Protein AF-A0A0H3ZT57-F1 (afdb_monomer)

pLDDT: mean 95.02, std 6.16, range [55.62, 97.75]

Radius of gyration: 11.73 Å; Cα contacts (8 Å, |Δi|>4): 69; chains: 1; bounding box: 24×22×35 Å

Mean predicted aligned error: 2.69 Å

Secondary structure (DSSP, 8-state):
--HHHHHHHHH-TTHHHHHHHHHTS-HHHHHHHHTTSSPPPHHHHHHHHHHTTT-S-HHHHHHHHHHHHHHHH-

Foldseek 3Di:
DALLVLQCVPQNDVSLVVVCVQLVHDSVVSVCLNVLVDQDDPVSVVSCCVSSVNPHDNVVSVVVSVVVVVVVVD

Nearest PDB structures (foldseek):
  8co2-assembly1_A  TM=7.966E-01  e=4.761E-01  Escherichia coli O157
  8c7k-assembly1_A  TM=6.392E-01  e=6.367E-01  Escherichia coli O157:H7
  3eus-assembly1_B  TM=6.169E-01  e=2.159E+00  Ruegeria pomeroyi
  3eus-assembly1_A  TM=5.620E-01  e=3.438E+00  Ruegeria pomeroyi

Sequence (74 aa):
MIFSDWIEAEFGHRGRVKAARFLGVSYKTVTSWAKLRRFPRLREQELITLKSKGVVNIDQWRRAYLDNQAAVTE

Solvent-accessible surface area (backbone atoms only — not comparable to full-atom values): 4151 Å² total; per-residue (Å²): 89,33,64,47,57,49,36,45,73,76,52,38,89,72,11,58,61,54,47,12,63,75,70,73,47,54,53,69,56,45,50,30,45,52,65,44,74,43,81,75,54,69,72,53,47,53,50,48,29,61,76,50,72,57,57,46,34,64,68,64,33,50,49,55,30,51,55,50,52,54,68,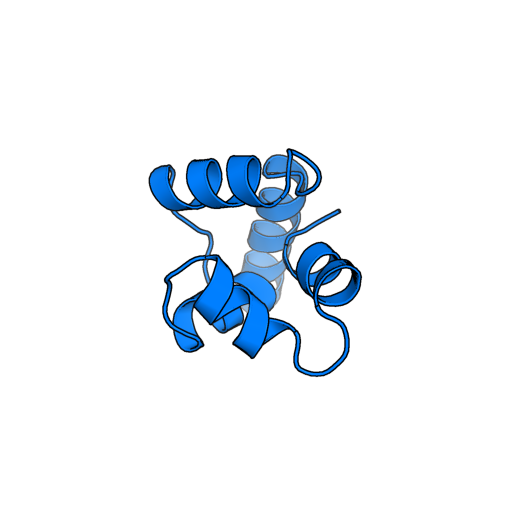71,73,110

Structure (mmCIF, N/CA/C/O backbone):
data_AF-A0A0H3ZT57-F1
#
_entry.id   AF-A0A0H3ZT57-F1
#
loop_
_atom_site.group_PDB
_atom_site.id
_atom_site.type_symbol
_atom_site.label_atom_id
_atom_site.label_alt_id
_atom_site.label_comp_id
_atom_site.label_asym_id
_atom_site.label_entity_id
_atom_site.label_seq_id
_atom_site.pdbx_PDB_ins_code
_atom_site.Cartn_x
_atom_site.Cartn_y
_atom_site.Cartn_z
_atom_site.occupancy
_atom_site.B_iso_or_equiv
_atom_site.auth_seq_id
_atom_site.auth_comp_id
_atom_site.auth_asym_id
_atom_site.auth_atom_id
_atom_site.pdbx_PDB_model_num
ATOM 1 N N . MET A 1 1 ? 6.112 -8.536 2.777 1.00 93.25 1 MET A N 1
ATOM 2 C CA . MET A 1 1 ? 4.960 -8.615 1.854 1.00 93.25 1 MET A CA 1
ATOM 3 C C . MET A 1 1 ? 4.733 -7.255 1.229 1.00 93.25 1 MET A C 1
ATOM 5 O O . MET A 1 1 ? 5.069 -6.251 1.859 1.00 93.25 1 MET A O 1
ATOM 9 N N . ILE A 1 2 ? 4.201 -7.217 0.009 1.00 96.00 2 ILE A N 1
ATOM 10 C CA . ILE A 1 2 ? 3.894 -5.951 -0.665 1.00 96.00 2 ILE A CA 1
ATOM 11 C C . ILE A 1 2 ? 2.440 -5.537 -0.401 1.00 96.00 2 ILE A C 1
ATOM 13 O O . ILE A 1 2 ? 1.655 -6.276 0.194 1.00 96.00 2 ILE A O 1
ATOM 17 N N . PHE A 1 3 ? 2.067 -4.333 -0.829 1.00 97.31 3 PHE A N 1
ATOM 18 C CA . PHE A 1 3 ? 0.765 -3.735 -0.521 1.00 97.31 3 PHE A CA 1
ATOM 19 C C . PHE A 1 3 ? -0.446 -4.562 -0.979 1.00 97.31 3 PHE A C 1
ATOM 21 O O . PHE A 1 3 ? -1.459 -4.590 -0.284 1.00 97.31 3 PHE A O 1
ATOM 28 N N . SER A 1 4 ? -0.364 -5.236 -2.132 1.00 96.56 4 SER A N 1
ATOM 29 C CA . SER A 1 4 ? -1.449 -6.095 -2.630 1.00 96.56 4 SER A CA 1
ATOM 30 C C . SER A 1 4 ? -1.724 -7.277 -1.707 1.00 96.56 4 SER A C 1
ATOM 32 O O . SER A 1 4 ? -2.887 -7.571 -1.440 1.00 96.56 4 SER A O 1
ATOM 34 N N . ASP A 1 5 ? -0.667 -7.908 -1.201 1.00 96.75 5 ASP A N 1
ATOM 35 C CA . ASP A 1 5 ? -0.759 -9.092 -0.345 1.00 96.75 5 ASP A CA 1
ATOM 36 C C . ASP A 1 5 ? -1.347 -8.713 1.011 1.00 96.75 5 ASP A C 1
ATOM 38 O O . ASP A 1 5 ? -2.224 -9.398 1.529 1.00 96.75 5 ASP A O 1
ATOM 42 N N . TRP A 1 6 ? -0.913 -7.571 1.552 1.00 97.44 6 TRP A N 1
ATOM 43 C CA . TRP A 1 6 ? -1.468 -7.025 2.785 1.00 97.44 6 TRP A CA 1
ATOM 44 C C . TRP A 1 6 ? -2.966 -6.730 2.654 1.00 97.44 6 TRP A C 1
ATOM 46 O O . TRP A 1 6 ? -3.728 -7.050 3.561 1.00 97.44 6 TRP A O 1
ATOM 56 N N . ILE A 1 7 ? -3.415 -6.174 1.521 1.00 97.12 7 ILE A N 1
ATOM 57 C CA . ILE A 1 7 ? -4.848 -5.933 1.294 1.00 97.12 7 ILE A CA 1
ATOM 58 C C . ILE A 1 7 ? -5.644 -7.238 1.326 1.00 97.12 7 ILE A C 1
ATOM 60 O O . ILE A 1 7 ? -6.735 -7.262 1.897 1.00 97.12 7 ILE A O 1
ATOM 64 N N . GLU A 1 8 ? -5.137 -8.289 0.683 1.00 96.00 8 GLU A N 1
ATOM 65 C CA . GLU A 1 8 ? -5.823 -9.580 0.654 1.00 96.00 8 GLU A CA 1
ATOM 66 C C . GLU A 1 8 ? -5.863 -10.209 2.052 1.00 96.00 8 GLU A C 1
ATOM 68 O O . GLU A 1 8 ? -6.928 -10.632 2.495 1.00 96.00 8 GLU A O 1
ATOM 73 N N . ALA A 1 9 ? -4.742 -10.180 2.779 1.00 96.62 9 ALA A N 1
ATOM 74 C CA . ALA A 1 9 ? -4.639 -10.726 4.129 1.00 96.62 9 ALA A CA 1
ATOM 75 C C . ALA A 1 9 ? -5.535 -9.995 5.146 1.00 96.62 9 ALA A C 1
ATOM 77 O O . ALA A 1 9 ? -6.203 -10.638 5.950 1.00 96.62 9 ALA A O 1
ATOM 78 N N . GLU A 1 10 ? -5.574 -8.660 5.107 1.00 96.81 10 GLU A N 1
ATOM 79 C CA . GLU A 1 10 ? -6.300 -7.845 6.091 1.00 96.81 10 GLU A CA 1
ATOM 80 C C . GLU A 1 10 ? -7.804 -7.754 5.785 1.00 96.81 10 GLU A C 1
ATOM 82 O O . GLU A 1 10 ? -8.641 -7.745 6.687 1.00 96.81 10 GLU A O 1
ATOM 87 N N . PHE A 1 11 ? -8.180 -7.654 4.506 1.00 95.75 11 PHE A N 1
ATOM 88 C CA . PHE A 1 11 ? -9.546 -7.283 4.117 1.00 95.75 11 PHE A CA 1
ATOM 89 C C . PHE A 1 11 ? -10.309 -8.368 3.339 1.00 95.75 11 PHE A C 1
ATOM 91 O O . PHE A 1 11 ? -11.539 -8.240 3.187 1.00 95.75 11 PHE A O 1
ATOM 98 N N . GLY A 1 12 ? -9.614 -9.409 2.866 1.00 92.75 12 GLY A N 1
ATOM 99 C CA . GLY A 1 12 ? -10.158 -10.539 2.112 1.00 92.75 12 GLY A CA 1
ATOM 100 C C . GLY A 1 12 ? -10.781 -10.154 0.768 1.00 92.75 12 GLY A C 1
ATOM 101 O O . GLY A 1 12 ? -10.459 -9.123 0.170 1.00 92.75 12 GLY A O 1
ATOM 102 N N . HIS A 1 13 ? -11.751 -10.953 0.309 1.00 86.50 13 HIS A N 1
ATOM 103 C CA . HIS A 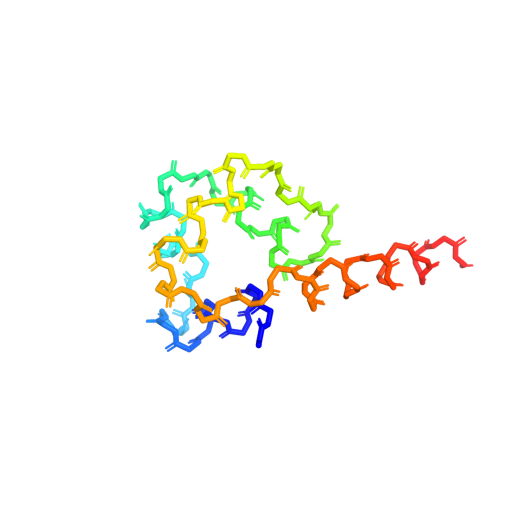1 13 ? -12.440 -10.731 -0.964 1.00 86.50 13 HIS A CA 1
ATOM 104 C C . HIS A 1 13 ? -13.026 -9.307 -1.069 1.00 86.50 13 HIS A C 1
ATOM 106 O O . HIS A 1 13 ? -13.706 -8.813 -0.165 1.00 86.50 13 HIS A O 1
ATOM 112 N N . ARG A 1 14 ? -12.770 -8.634 -2.203 1.00 84.81 14 ARG A N 1
ATOM 113 C CA . ARG A 1 14 ? -13.047 -7.193 -2.435 1.00 84.81 14 ARG A CA 1
ATOM 114 C C . ARG A 1 14 ? -12.286 -6.244 -1.491 1.00 84.81 14 ARG A C 1
ATOM 116 O O . ARG A 1 14 ? -12.689 -5.089 -1.316 1.00 84.81 14 ARG A O 1
ATOM 123 N N . GLY A 1 15 ? -11.145 -6.680 -0.957 1.00 93.38 15 GLY A N 1
ATOM 124 C CA . GLY A 1 15 ? -10.362 -5.965 0.050 1.00 93.38 15 GLY A CA 1
ATOM 125 C C . GLY A 1 15 ? -9.948 -4.548 -0.339 1.00 93.38 15 GLY A C 1
ATOM 126 O O . GLY A 1 15 ? -9.912 -3.661 0.506 1.00 93.38 15 GLY A O 1
ATOM 127 N N . ARG A 1 16 ? -9.771 -4.266 -1.636 1.00 95.88 16 ARG A N 1
ATOM 128 C CA . ARG A 1 16 ? -9.420 -2.923 -2.141 1.00 95.88 16 ARG A CA 1
ATOM 129 C C . AR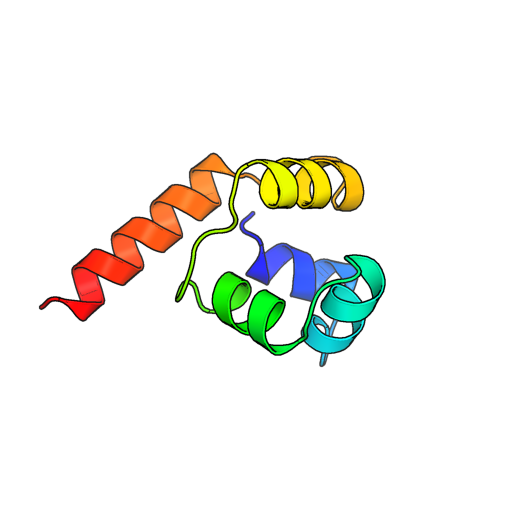G A 1 16 ? -10.436 -1.835 -1.771 1.00 95.88 16 ARG A C 1
ATOM 131 O O . ARG A 1 16 ? -10.037 -0.699 -1.530 1.00 95.88 16 ARG A O 1
ATOM 138 N N . VAL A 1 17 ? -11.736 -2.149 -1.725 1.00 96.50 17 VAL A N 1
ATOM 139 C CA . VAL A 1 17 ? -12.770 -1.163 -1.342 1.00 96.50 17 VAL A CA 1
ATOM 140 C C . VAL A 1 17 ? -12.672 -0.837 0.147 1.00 96.50 17 VAL A C 1
ATOM 142 O O . VAL A 1 17 ? -12.752 0.328 0.533 1.00 96.50 17 VAL A O 1
ATOM 145 N N . LYS A 1 18 ? -12.459 -1.860 0.980 1.00 97.06 18 LYS A N 1
ATOM 146 C CA . LYS A 1 18 ? -12.274 -1.705 2.427 1.00 97.06 18 LYS A CA 1
ATOM 147 C C . LYS A 1 18 ? -10.973 -0.959 2.732 1.00 97.06 18 LYS A C 1
ATOM 149 O O . LYS A 1 18 ? -11.008 0.014 3.476 1.00 97.06 18 LYS A O 1
ATOM 154 N N . ALA A 1 19 ? -9.877 -1.325 2.067 1.00 97.25 19 ALA A N 1
ATOM 155 C CA . ALA A 1 19 ? -8.586 -0.653 2.174 1.00 97.25 19 ALA A CA 1
ATOM 156 C C . ALA A 1 19 ? -8.674 0.835 1.805 1.00 97.25 19 ALA A C 1
ATOM 158 O O . ALA A 1 19 ? -8.135 1.673 2.516 1.00 97.25 19 ALA A O 1
ATOM 159 N N . ALA A 1 20 ? -9.402 1.187 0.737 1.00 97.25 20 ALA A N 1
ATOM 160 C CA . ALA A 1 20 ? -9.613 2.583 0.347 1.00 97.25 20 ALA A CA 1
ATOM 161 C C . ALA A 1 20 ? -10.308 3.398 1.446 1.00 97.25 20 ALA A C 1
ATOM 163 O O . ALA A 1 20 ? -9.835 4.474 1.808 1.00 97.25 20 ALA A O 1
ATOM 164 N N . ARG A 1 21 ? -11.382 2.853 2.034 1.00 96.44 21 ARG A N 1
ATOM 165 C CA . ARG A 1 21 ? -12.081 3.480 3.169 1.00 96.44 21 ARG A CA 1
ATOM 166 C C . ARG A 1 21 ? -11.182 3.580 4.402 1.00 96.44 21 ARG A C 1
ATOM 168 O O . ARG A 1 21 ? -11.142 4.625 5.036 1.00 96.44 21 ARG A O 1
ATOM 175 N N . PHE A 1 22 ? -10.439 2.520 4.708 1.00 96.75 22 PHE A N 1
ATOM 176 C CA . PHE A 1 22 ? -9.560 2.441 5.875 1.00 96.75 22 PHE A CA 1
ATOM 177 C C . PHE A 1 22 ? -8.373 3.414 5.811 1.00 96.75 22 PHE A C 1
ATOM 179 O O . PHE A 1 22 ? -8.009 4.031 6.813 1.00 96.75 22 PHE A O 1
ATOM 186 N N . LEU A 1 23 ? -7.785 3.569 4.625 1.00 96.06 23 LEU A N 1
ATOM 187 C CA . LEU A 1 23 ? -6.677 4.486 4.361 1.00 96.06 23 LEU A CA 1
ATOM 188 C C . LEU A 1 23 ? -7.149 5.920 4.072 1.00 96.06 23 LEU A C 1
ATOM 190 O O . LEU A 1 23 ? -6.321 6.820 4.004 1.00 96.06 23 LEU A O 1
ATOM 194 N N . GLY A 1 24 ? -8.451 6.152 3.879 1.00 96.25 24 GLY A N 1
ATOM 195 C CA . GLY A 1 24 ? -8.987 7.477 3.553 1.00 96.25 24 GLY A CA 1
ATOM 196 C C . GLY A 1 24 ? -8.569 7.988 2.169 1.00 96.25 24 GLY A C 1
ATOM 197 O O . GLY A 1 24 ? -8.434 9.192 1.970 1.00 96.25 24 GLY A O 1
ATOM 198 N N . VAL A 1 25 ? -8.346 7.089 1.206 1.00 96.19 25 VAL A N 1
ATOM 199 C CA . VAL A 1 25 ? -7.943 7.431 -0.170 1.00 96.19 25 VAL A CA 1
ATOM 200 C C . VAL A 1 25 ? -8.923 6.867 -1.195 1.00 96.19 25 VAL A C 1
ATOM 202 O O . VAL A 1 25 ? -9.714 5.969 -0.912 1.00 96.19 25 VAL A O 1
ATOM 205 N N . SER A 1 26 ? -8.872 7.376 -2.428 1.00 97.25 26 SER A N 1
ATOM 206 C CA . SER A 1 26 ? -9.774 6.908 -3.481 1.00 97.25 26 SER A CA 1
ATOM 207 C C . SER A 1 26 ? -9.532 5.434 -3.843 1.00 97.25 26 SER A C 1
ATOM 209 O O . SER A 1 26 ? -8.396 4.950 -3.865 1.00 97.25 26 SER A O 1
ATOM 211 N N . TYR A 1 27 ? -10.595 4.731 -4.241 1.00 97.06 27 TYR A N 1
ATOM 212 C CA . TYR A 1 27 ? -10.490 3.359 -4.751 1.00 97.06 27 TYR A CA 1
ATOM 213 C C . TYR A 1 27 ? -9.551 3.250 -5.964 1.00 97.06 27 TYR A C 1
ATOM 215 O O . TYR A 1 27 ? -8.802 2.278 -6.091 1.00 97.06 27 TYR A O 1
ATOM 223 N N . LYS A 1 28 ? -9.552 4.261 -6.848 1.00 97.56 28 LYS A N 1
ATOM 224 C CA . LYS A 1 28 ? -8.656 4.320 -8.015 1.00 97.56 28 LYS A CA 1
ATOM 225 C C . LYS A 1 28 ? -7.189 4.390 -7.586 1.00 97.56 28 LYS A C 1
ATOM 227 O O . LYS A 1 28 ? -6.352 3.718 -8.189 1.00 97.56 28 LYS A O 1
ATOM 232 N N . THR A 1 29 ? -6.890 5.152 -6.536 1.00 97.56 29 THR A N 1
ATOM 233 C CA . THR A 1 29 ? -5.550 5.258 -5.948 1.00 97.56 29 THR A CA 1
ATOM 234 C C . THR A 1 29 ? -5.086 3.904 -5.415 1.00 97.56 29 THR A C 1
ATOM 236 O O . THR A 1 29 ? -4.078 3.385 -5.891 1.00 97.56 29 THR A O 1
ATOM 239 N N . VAL A 1 30 ? -5.873 3.271 -4.536 1.00 97.62 30 VAL A N 1
ATOM 240 C CA . VAL A 1 30 ? -5.559 1.936 -3.987 1.00 97.62 30 VAL A CA 1
ATOM 241 C C . VAL A 1 30 ? -5.387 0.901 -5.088 1.00 97.62 30 VAL A C 1
ATOM 243 O O . VAL A 1 30 ? -4.458 0.102 -5.056 1.00 97.62 30 VAL A O 1
ATOM 246 N N . THR A 1 31 ? -6.257 0.924 -6.095 1.00 97.25 31 THR A N 1
ATOM 247 C CA . THR A 1 31 ? -6.168 -0.006 -7.223 1.00 97.25 31 THR A CA 1
ATOM 248 C C . THR A 1 31 ? -4.898 0.215 -8.038 1.00 97.25 31 THR A C 1
ATOM 250 O O . THR A 1 31 ? -4.296 -0.756 -8.485 1.00 97.25 31 THR A O 1
ATOM 253 N N . SER A 1 32 ? -4.472 1.464 -8.229 1.00 97.69 32 SER A N 1
ATOM 254 C CA . SER A 1 32 ? -3.244 1.775 -8.972 1.00 97.69 32 SER A CA 1
ATOM 255 C C . SER A 1 32 ? -2.006 1.278 -8.232 1.00 97.69 32 SER A C 1
ATOM 257 O O . SER A 1 32 ? -1.129 0.682 -8.846 1.00 97.69 32 SER A O 1
ATOM 259 N N . TRP A 1 33 ? -1.977 1.469 -6.916 1.00 97.75 33 TRP A N 1
ATOM 260 C CA . TRP A 1 33 ? -0.940 0.971 -6.016 1.00 97.75 33 TRP A CA 1
ATOM 261 C C . TRP A 1 33 ? -0.888 -0.560 -5.972 1.00 97.75 33 TRP A C 1
ATOM 263 O O . TRP A 1 33 ? 0.166 -1.151 -6.189 1.00 97.75 33 TRP A O 1
ATOM 273 N N . ALA A 1 34 ? -2.036 -1.213 -5.777 1.00 96.62 34 ALA A N 1
ATOM 274 C CA . ALA A 1 34 ? -2.137 -2.671 -5.715 1.00 96.62 34 ALA A CA 1
ATOM 275 C C . ALA A 1 34 ? -1.833 -3.360 -7.054 1.00 96.62 34 ALA A C 1
ATOM 277 O O . ALA A 1 34 ? -1.459 -4.525 -7.065 1.00 96.62 34 ALA A O 1
ATOM 278 N N . LYS A 1 35 ? -2.019 -2.663 -8.182 1.00 96.50 35 LYS A N 1
ATOM 279 C CA . LYS A 1 35 ? -1.656 -3.146 -9.524 1.00 96.50 35 LYS A CA 1
ATOM 280 C C . LYS A 1 35 ? -0.275 -2.670 -9.983 1.00 96.50 35 LYS A C 1
ATOM 282 O O . LYS A 1 35 ? 0.012 -2.780 -11.169 1.00 96.50 35 LYS A O 1
ATOM 287 N N . LEU A 1 36 ? 0.526 -2.070 -9.098 1.00 96.81 36 LEU A N 1
ATOM 288 C CA . LEU A 1 36 ? 1.874 -1.580 -9.414 1.00 96.81 36 LEU A CA 1
ATOM 289 C C . LEU A 1 36 ? 1.920 -0.595 -10.603 1.00 96.81 36 LEU A C 1
ATOM 291 O O . LEU A 1 36 ? 2.935 -0.458 -11.277 1.00 96.81 36 LEU A O 1
ATOM 295 N N . ARG A 1 37 ? 0.817 0.119 -10.864 1.00 9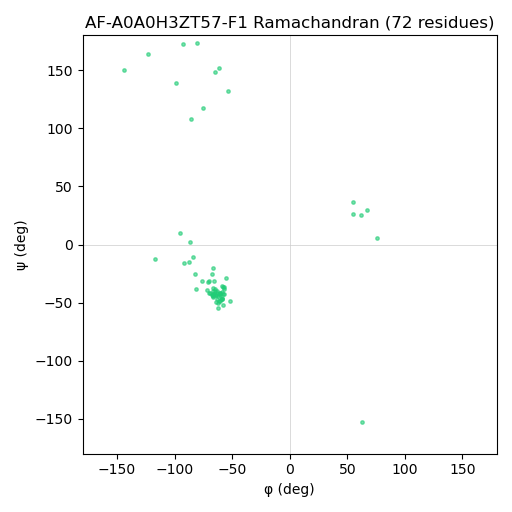5.75 37 ARG A N 1
ATOM 296 C CA . ARG A 1 37 ? 0.727 1.151 -11.916 1.00 95.75 37 ARG A CA 1
ATOM 297 C C . ARG A 1 37 ? 1.288 2.492 -11.465 1.00 95.75 37 ARG A C 1
ATOM 299 O O . ARG A 1 37 ? 1.630 3.331 -12.286 1.00 95.75 37 ARG A O 1
ATOM 306 N N . ARG A 1 38 ? 1.276 2.734 -10.156 1.00 95.56 38 ARG A N 1
ATOM 307 C CA . ARG A 1 38 ? 1.841 3.919 -9.508 1.00 95.56 38 ARG A CA 1
ATOM 308 C C . ARG A 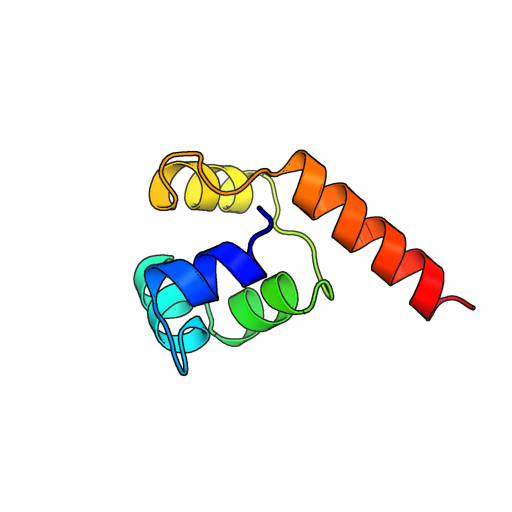1 38 ? 2.445 3.498 -8.183 1.00 95.56 38 ARG A C 1
ATOM 310 O O . ARG A 1 38 ? 1.901 2.612 -7.525 1.00 95.56 38 ARG A O 1
ATOM 317 N N . PHE A 1 39 ? 3.482 4.206 -7.766 1.00 96.88 39 PHE A N 1
ATOM 318 C CA . PHE A 1 39 ? 4.036 4.091 -6.424 1.00 96.88 39 PHE A CA 1
ATOM 319 C C . PHE A 1 39 ? 3.509 5.235 -5.530 1.00 96.88 39 PHE A C 1
ATOM 321 O O . PHE A 1 39 ? 3.362 6.358 -6.026 1.00 96.88 39 PHE A O 1
ATOM 328 N N . PRO A 1 40 ? 3.149 4.986 -4.256 1.00 96.81 40 PRO A N 1
ATOM 329 C CA . PRO A 1 40 ? 2.747 6.043 -3.318 1.00 96.81 40 PRO A CA 1
ATOM 330 C C . PRO A 1 40 ? 3.876 7.055 -3.075 1.00 96.81 40 PRO A C 1
ATOM 332 O O . PRO A 1 40 ? 5.055 6.702 -3.141 1.00 96.81 40 PRO A O 1
ATOM 335 N N . ARG A 1 41 ? 3.536 8.310 -2.753 1.00 96.50 41 ARG A N 1
ATOM 336 C CA . ARG A 1 41 ? 4.518 9.315 -2.313 1.00 96.50 41 ARG A CA 1
ATOM 337 C C . ARG A 1 41 ? 4.829 9.107 -0.832 1.00 96.50 41 ARG A C 1
ATOM 339 O O . ARG A 1 41 ? 4.171 8.319 -0.157 1.00 96.50 41 ARG A O 1
ATOM 346 N N . LEU A 1 42 ? 5.808 9.850 -0.318 1.00 96.56 42 LEU A N 1
ATOM 347 C CA . LEU A 1 42 ? 6.312 9.692 1.049 1.00 96.56 42 LEU A CA 1
ATOM 348 C C . LEU A 1 42 ? 5.198 9.722 2.110 1.00 96.56 42 LEU A C 1
ATOM 350 O O . LEU A 1 42 ? 5.090 8.800 2.910 1.00 96.56 42 LEU A O 1
ATOM 354 N N . ARG A 1 43 ? 4.298 10.711 2.044 1.00 96.19 43 ARG A N 1
ATOM 355 C CA . ARG A 1 43 ? 3.172 10.831 2.983 1.00 96.19 43 ARG A CA 1
ATOM 356 C C . ARG A 1 43 ? 2.258 9.603 2.970 1.00 96.19 43 ARG A C 1
ATOM 358 O O . ARG A 1 43 ? 1.782 9.173 4.017 1.00 96.19 43 ARG A O 1
ATOM 365 N N . GLU A 1 44 ? 1.972 9.045 1.793 1.00 96.88 44 GLU A N 1
ATOM 366 C CA . GLU A 1 44 ? 1.135 7.847 1.712 1.00 96.88 44 GLU A CA 1
ATOM 367 C C . GLU A 1 44 ? 1.899 6.586 2.125 1.00 96.88 44 GLU A C 1
ATOM 369 O O . GLU A 1 44 ? 1.292 5.690 2.704 1.00 96.88 44 GLU A O 1
ATOM 374 N N . GLN A 1 45 ? 3.214 6.523 1.896 1.00 97.62 45 GLN A N 1
ATOM 375 C CA . GLN A 1 45 ? 4.062 5.446 2.416 1.00 97.62 45 GLN A CA 1
ATOM 376 C C . GLN A 1 45 ? 4.045 5.430 3.947 1.00 97.62 45 GLN A C 1
ATOM 378 O O . GLN A 1 45 ? 3.771 4.387 4.529 1.00 97.62 45 GLN A O 1
ATOM 383 N N . GLU A 1 46 ? 4.245 6.577 4.602 1.00 96.94 46 GLU A N 1
ATOM 384 C CA . GLU A 1 46 ? 4.164 6.706 6.064 1.00 96.94 46 GLU A CA 1
ATOM 385 C C . GLU A 1 46 ? 2.789 6.288 6.597 1.00 96.94 46 GLU A C 1
ATOM 387 O O . GLU A 1 46 ? 2.695 5.498 7.539 1.00 96.94 46 GLU A O 1
ATOM 392 N N . LEU A 1 47 ? 1.714 6.760 5.955 1.00 96.94 47 LEU A N 1
ATOM 393 C CA . LEU A 1 47 ? 0.346 6.383 6.306 1.00 96.94 47 LEU A CA 1
ATOM 394 C C . LEU A 1 47 ? 0.133 4.868 6.207 1.00 96.94 47 LEU A C 1
ATOM 396 O O . LEU A 1 47 ? -0.446 4.273 7.115 1.00 96.94 47 LEU A O 1
ATOM 400 N N . ILE A 1 48 ? 0.581 4.242 5.117 1.00 97.12 48 ILE A N 1
ATOM 401 C CA . ILE A 1 48 ? 0.440 2.799 4.894 1.00 97.12 48 ILE A CA 1
ATOM 402 C C . ILE A 1 48 ? 1.279 2.022 5.907 1.00 97.12 48 ILE A C 1
ATOM 404 O O . ILE A 1 48 ? 0.769 1.065 6.487 1.00 97.12 48 ILE A O 1
ATOM 408 N N . THR A 1 49 ? 2.517 2.433 6.180 1.00 97.25 49 THR A N 1
ATOM 409 C CA . THR A 1 49 ? 3.373 1.807 7.196 1.00 97.25 49 THR A CA 1
ATOM 410 C C . THR A 1 49 ? 2.712 1.862 8.570 1.00 97.25 49 THR A C 1
ATOM 412 O O . THR A 1 49 ? 2.595 0.833 9.232 1.00 97.25 49 THR A O 1
ATOM 415 N N . LEU A 1 50 ? 2.185 3.022 8.973 1.00 97.38 50 LEU A N 1
ATOM 416 C CA . LEU A 1 50 ? 1.479 3.178 10.245 1.00 97.38 50 LEU A CA 1
ATOM 417 C C . LEU A 1 50 ? 0.223 2.293 10.309 1.00 97.38 50 LEU A C 1
ATOM 419 O O . LEU A 1 50 ? 0.021 1.548 11.266 1.00 97.38 50 LEU A O 1
ATOM 423 N N . LYS A 1 51 ? -0.625 2.352 9.277 1.00 96.38 51 LYS A N 1
ATOM 424 C CA . LYS A 1 51 ? -1.916 1.648 9.228 1.00 96.38 51 LYS A CA 1
ATOM 425 C C . LYS A 1 51 ? -1.773 0.131 9.098 1.00 96.38 51 LYS A C 1
ATOM 427 O O . LYS A 1 51 ? -2.604 -0.594 9.634 1.00 96.38 51 LYS A O 1
ATOM 432 N N . SER A 1 52 ? -0.721 -0.335 8.431 1.00 96.50 52 SER A N 1
ATOM 433 C CA . SER A 1 52 ? -0.363 -1.755 8.328 1.00 96.50 52 SER A CA 1
ATOM 434 C C . SER A 1 52 ? 0.499 -2.249 9.492 1.00 96.50 52 SER A C 1
ATOM 436 O O . SER A 1 52 ? 0.908 -3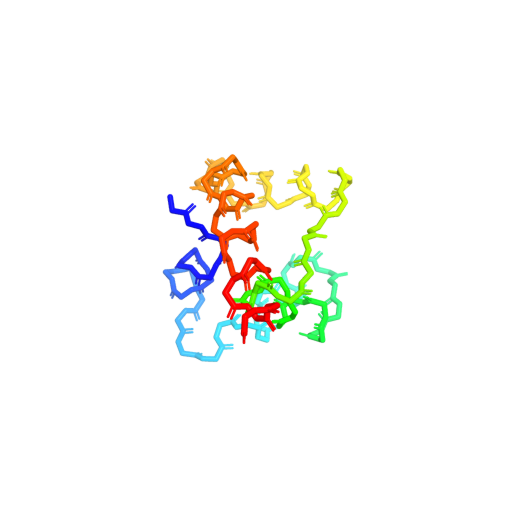.405 9.483 1.00 96.50 52 SER A O 1
ATOM 438 N N . LYS A 1 53 ? 0.800 -1.398 10.486 1.00 96.50 53 LYS A N 1
ATOM 439 C CA . LYS A 1 53 ? 1.672 -1.725 11.627 1.00 96.50 53 LYS A CA 1
ATOM 440 C C . LYS A 1 53 ? 3.056 -2.239 11.196 1.00 96.50 53 LYS A C 1
ATOM 442 O O . LYS A 1 53 ? 3.605 -3.150 11.805 1.00 96.50 53 LYS A O 1
ATOM 447 N N . GLY A 1 54 ? 3.600 -1.678 10.117 1.00 95.75 54 GLY A N 1
ATOM 448 C CA . GLY A 1 54 ? 4.908 -2.045 9.568 1.00 95.75 54 GLY A CA 1
ATOM 449 C C . GLY A 1 54 ? 4.948 -3.369 8.799 1.00 95.75 54 GLY A C 1
ATOM 450 O O . GLY A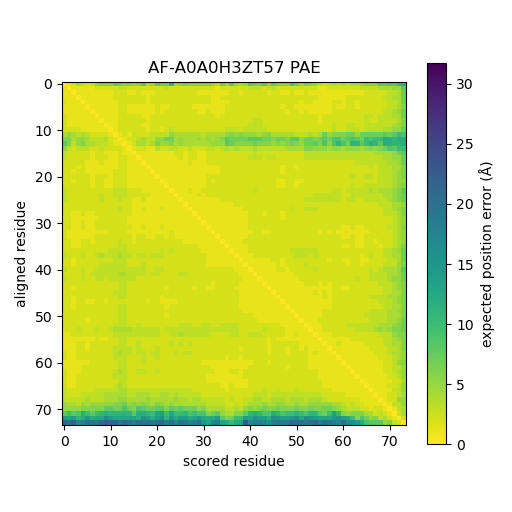 1 54 ? 6.023 -3.783 8.376 1.00 95.75 54 GLY A O 1
ATOM 451 N N . VAL A 1 55 ? 3.808 -4.036 8.584 1.00 97.25 55 VAL A N 1
ATOM 452 C CA . VAL A 1 55 ? 3.755 -5.326 7.871 1.00 97.25 55 VAL A CA 1
ATOM 453 C C . VAL A 1 55 ? 4.034 -5.163 6.369 1.00 97.25 55 VAL A C 1
ATOM 455 O O . VAL A 1 55 ? 4.620 -6.048 5.734 1.00 97.25 55 VAL A O 1
ATOM 458 N N . VAL A 1 56 ? 3.643 -4.026 5.784 1.00 97.75 56 VAL A N 1
ATOM 459 C CA . VAL A 1 56 ? 3.973 -3.701 4.390 1.00 97.75 56 VAL A CA 1
ATOM 460 C C . VAL A 1 56 ? 5.438 -3.278 4.304 1.00 97.75 56 VAL A C 1
ATOM 462 O O . VAL A 1 56 ? 5.833 -2.249 4.847 1.00 97.75 56 VAL A O 1
ATOM 465 N N . ASN A 1 57 ? 6.239 -4.043 3.560 1.00 97.44 57 ASN A N 1
ATOM 466 C CA . ASN A 1 57 ? 7.634 -3.703 3.299 1.00 97.44 57 ASN A CA 1
ATOM 467 C C . ASN A 1 57 ? 7.715 -2.761 2.084 1.00 97.44 57 ASN A C 1
ATOM 469 O O . ASN A 1 57 ? 7.494 -3.180 0.943 1.00 97.44 57 ASN A O 1
ATOM 473 N N . ILE A 1 58 ? 8.024 -1.486 2.338 1.00 97.31 58 ILE A N 1
ATOM 474 C CA . ILE A 1 58 ? 8.065 -0.434 1.313 1.00 97.31 58 ILE A CA 1
ATOM 475 C C . ILE A 1 58 ? 9.165 -0.688 0.276 1.00 97.31 58 ILE A C 1
ATOM 477 O O . ILE A 1 58 ? 8.914 -0.511 -0.915 1.00 97.31 58 ILE A O 1
ATOM 481 N N . ASP A 1 59 ? 10.343 -1.159 0.687 1.00 97.06 59 ASP A N 1
ATOM 482 C CA . ASP A 1 59 ? 11.451 -1.435 -0.236 1.00 97.06 59 ASP A CA 1
ATOM 483 C C . ASP A 1 59 ? 11.137 -2.607 -1.166 1.00 97.06 59 ASP A C 1
ATOM 485 O O . ASP A 1 59 ? 11.355 -2.525 -2.376 1.00 97.06 59 ASP A O 1
ATOM 489 N N . GLN A 1 60 ? 10.565 -3.684 -0.622 1.00 97.19 60 GLN A N 1
ATOM 490 C CA . GLN A 1 60 ? 10.109 -4.826 -1.412 1.00 97.19 60 GLN A CA 1
ATOM 491 C C . GLN A 1 60 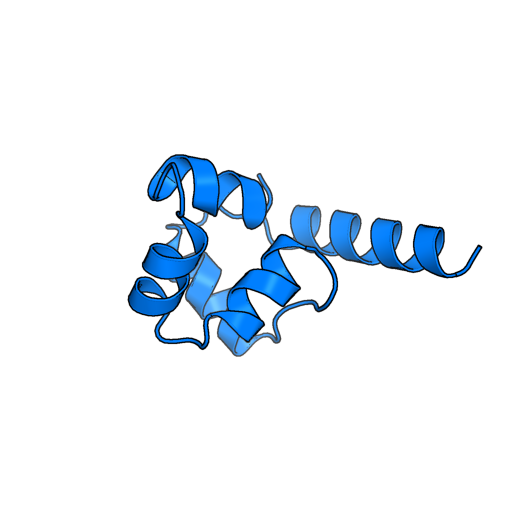? 9.033 -4.394 -2.415 1.00 97.19 60 GLN A C 1
ATOM 493 O O . GLN A 1 60 ? 9.064 -4.789 -3.579 1.00 97.19 60 GLN A O 1
ATOM 498 N N . TRP A 1 61 ? 8.099 -3.548 -1.978 1.00 97.50 61 TRP A N 1
ATOM 499 C CA . TRP A 1 61 ? 7.053 -3.029 -2.848 1.00 97.50 61 TRP A CA 1
ATOM 500 C C . TRP A 1 61 ? 7.610 -2.105 -3.939 1.00 97.50 61 TRP A C 1
ATOM 502 O O . TRP A 1 61 ? 7.167 -2.173 -5.086 1.00 97.50 61 TRP A O 1
ATOM 512 N N . ARG A 1 62 ? 8.619 -1.287 -3.619 1.00 97.56 62 ARG A N 1
ATOM 513 C CA . ARG A 1 62 ? 9.310 -0.429 -4.588 1.00 97.56 62 ARG A CA 1
ATOM 514 C C . ARG A 1 62 ? 10.005 -1.249 -5.666 1.00 97.56 62 ARG A C 1
ATOM 516 O O . ARG A 1 62 ? 9.872 -0.907 -6.836 1.00 97.56 62 ARG A O 1
ATOM 523 N N . ARG A 1 63 ? 10.703 -2.325 -5.288 1.00 97.06 63 ARG A N 1
ATOM 524 C CA . ARG A 1 63 ? 11.341 -3.250 -6.241 1.00 97.06 63 ARG A CA 1
ATOM 525 C C . ARG A 1 63 ? 10.308 -3.845 -7.195 1.00 97.06 63 ARG A C 1
ATOM 527 O O . ARG A 1 63 ? 10.416 -3.627 -8.392 1.00 97.06 63 ARG A O 1
ATOM 534 N N . ALA A 1 64 ? 9.228 -4.419 -6.658 1.00 97.12 64 ALA A N 1
ATOM 535 C CA . ALA A 1 64 ? 8.142 -4.969 -7.473 1.00 97.12 64 ALA A CA 1
ATOM 536 C C . ALA A 1 64 ? 7.523 -3.933 -8.433 1.00 97.12 64 ALA A C 1
ATOM 538 O O . ALA A 1 64 ? 7.185 -4.254 -9.569 1.00 97.12 64 ALA A O 1
ATOM 539 N N . TYR A 1 65 ? 7.374 -2.678 -7.993 1.00 97.44 65 TYR A N 1
ATOM 540 C CA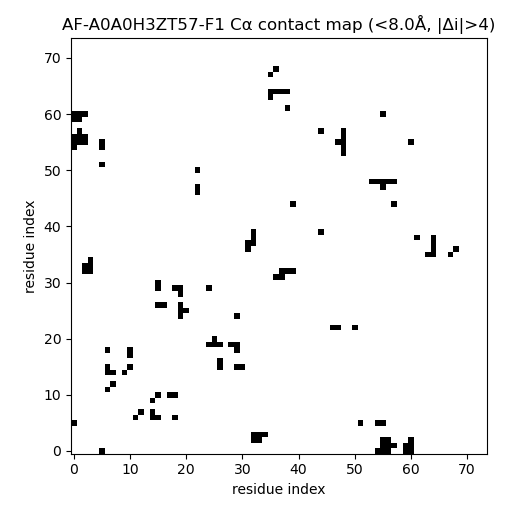 . TYR A 1 65 ? 6.913 -1.595 -8.862 1.00 97.44 65 TYR A CA 1
ATOM 541 C C . TYR A 1 65 ? 7.885 -1.314 -10.015 1.00 97.44 65 TYR A C 1
ATOM 543 O O . TYR A 1 65 ? 7.437 -1.191 -11.152 1.00 97.44 65 TYR A O 1
ATOM 551 N N . LEU A 1 66 ? 9.187 -1.208 -9.735 1.00 97.00 66 LEU A N 1
ATOM 552 C CA . LEU A 1 66 ? 10.206 -0.925 -10.748 1.00 97.00 66 LEU A CA 1
ATOM 553 C C . LEU A 1 66 ? 10.335 -2.070 -11.759 1.00 97.00 66 LEU A C 1
ATOM 555 O O . LEU A 1 66 ? 10.348 -1.803 -12.957 1.00 97.00 66 LEU A O 1
ATOM 559 N N . ASP A 1 67 ? 10.325 -3.318 -11.290 1.00 96.31 67 ASP A N 1
ATOM 560 C CA . ASP A 1 67 ? 10.364 -4.505 -12.153 1.00 96.31 67 ASP A CA 1
ATOM 561 C C . ASP A 1 67 ? 9.150 -4.534 -13.099 1.00 96.31 67 ASP A C 1
ATOM 563 O O . ASP A 1 67 ? 9.282 -4.764 -14.299 1.00 96.31 67 ASP A O 1
ATOM 567 N N . ASN A 1 68 ? 7.960 -4.198 -12.585 1.00 94.88 68 ASN A N 1
ATOM 568 C CA . ASN A 1 68 ? 6.747 -4.088 -13.396 1.00 94.88 68 ASN A CA 1
ATOM 569 C C . ASN A 1 68 ? 6.808 -2.938 -14.421 1.00 94.88 68 ASN A C 1
ATOM 571 O O . ASN A 1 68 ? 6.196 -3.037 -15.477 1.00 94.88 68 ASN A O 1
ATOM 575 N N . GLN A 1 69 ? 7.509 -1.837 -14.133 1.00 92.75 69 GLN A N 1
ATOM 576 C CA . GLN A 1 69 ? 7.702 -0.762 -15.117 1.00 92.75 69 GLN A CA 1
ATOM 577 C C . GLN A 1 69 ? 8.673 -1.173 -16.228 1.00 92.75 69 GLN A C 1
ATOM 579 O O . GLN A 1 69 ? 8.426 -0.849 -17.389 1.00 92.75 69 GLN A O 1
ATOM 584 N N . ALA A 1 70 ? 9.740 -1.902 -15.887 1.00 91.38 70 ALA A N 1
ATOM 585 C CA . ALA A 1 70 ? 10.683 -2.426 -16.869 1.00 91.38 70 ALA A CA 1
ATOM 586 C C . ALA A 1 70 ? 9.979 -3.376 -17.852 1.00 91.38 70 ALA A C 1
ATOM 588 O O . ALA A 1 70 ? 10.040 -3.152 -19.055 1.00 91.38 70 ALA A O 1
ATOM 589 N N . ALA A 1 71 ? 9.195 -4.327 -17.336 1.00 89.12 71 ALA A N 1
ATOM 590 C CA . ALA A 1 71 ? 8.482 -5.318 -18.146 1.00 89.12 71 ALA A CA 1
ATOM 591 C C . ALA A 1 71 ? 7.363 -4.746 -19.043 1.00 89.12 71 ALA A C 1
ATOM 593 O O . ALA A 1 71 ? 6.925 -5.412 -19.971 1.00 89.12 71 ALA A O 1
ATOM 594 N N . VAL A 1 72 ? 6.846 -3.546 -18.751 1.00 80.75 72 VAL A N 1
ATOM 595 C CA . VAL A 1 72 ? 5.827 -2.870 -19.586 1.00 80.75 72 VAL A CA 1
ATOM 596 C C . VAL A 1 72 ? 6.466 -2.032 -20.701 1.00 80.75 72 VAL A C 1
ATOM 598 O O . VAL A 1 72 ? 5.770 -1.593 -21.613 1.00 80.75 72 VAL A O 1
ATOM 601 N N . THR A 1 73 ? 7.770 -1.768 -20.605 1.00 70.81 73 THR A N 1
ATOM 602 C CA . THR A 1 73 ? 8.513 -0.951 -21.576 1.00 70.81 73 THR A CA 1
ATOM 603 C C . THR A 1 73 ? 9.142 -1.801 -22.690 1.00 70.81 73 THR A C 1
ATOM 605 O O . THR A 1 73 ? 9.516 -1.245 -23.722 1.00 70.81 73 THR A O 1
ATOM 608 N N . GLU A 1 74 ? 9.231 -3.121 -22.498 1.00 55.62 74 GLU A N 1
ATOM 609 C CA . GLU A 1 74 ? 9.589 -4.120 -23.523 1.00 55.62 74 GLU A CA 1
ATOM 610 C C . GLU A 1 74 ? 8.376 -4.520 -24.379 1.00 55.62 74 GLU A C 1
ATOM 612 O O . GLU A 1 74 ? 8.567 -4.696 -25.604 1.00 55.62 74 GLU A O 1
#

Organism: Vibrio splendidus (NCBI:txid29497)